Protein AF-A0A382ASP4-F1 (afdb_monomer_lite)

InterPro domains:
  IPR020046 5'-3' exonuclease, alpha-helical arch, N-terminal [PF02739] (34-142)
  IPR029060 PIN-like domain superfamily [SSF88723] (13-143)
  IPR038969 Flap endonuclease [PTHR42646] (21-143)

Secondary structure (DSSP, 8-state):
------BPPPHHHHHHHHHHHHHHHHHHHHHHH-S-EEE---SS-HHHHH-TTTTHHHHHHHHHSSB-HHHHHHHHHHHHHHHHHTSS-EEE--TT--HHHHHHHHHHPBPTTSSBP--S-EEEE---GGGGGG--TTEEEE--

Organism: NCBI:txid408172

Radius of gyration: 17.72 Å; chains: 1; bounding box: 44×37×49 Å

Structure (mmCIF, N/CA/C/O backbone):
data_AF-A0A382ASP4-F1
#
_entry.id   AF-A0A382ASP4-F1
#
loop_
_atom_site.group_PDB
_atom_site.id
_atom_site.type_symbol
_atom_site.label_atom_id
_atom_site.label_alt_id
_atom_site.label_comp_id
_atom_site.label_asym_id
_atom_site.label_entity_id
_atom_site.label_seq_id
_atom_site.pdbx_PDB_ins_code
_atom_site.Cartn_x
_atom_site.Cartn_y
_atom_site.Cartn_z
_atom_site.occupancy
_atom_site.B_iso_or_equiv
_atom_site.auth_seq_id
_atom_site.auth_comp_id
_atom_site.auth_asym_id
_atom_site.auth_atom_id
_atom_site.pdbx_PDB_model_num
ATOM 1 N N . MET A 1 1 ? 22.577 16.841 -31.686 1.00 32.16 1 MET A N 1
ATOM 2 C CA . MET A 1 1 ? 23.437 15.863 -30.987 1.00 32.16 1 MET A CA 1
ATOM 3 C C . MET A 1 1 ? 23.123 15.966 -29.499 1.00 32.16 1 MET A C 1
ATOM 5 O O . MET A 1 1 ? 23.341 17.035 -28.966 1.00 32.16 1 MET A O 1
ATOM 9 N N . THR A 1 2 ? 22.592 15.026 -28.729 1.00 28.36 2 THR A N 1
ATOM 10 C CA . THR A 1 2 ? 21.965 13.707 -28.905 1.00 28.36 2 THR A CA 1
ATOM 11 C C . THR A 1 2 ? 21.674 13.274 -27.457 1.00 28.36 2 THR A C 1
ATOM 13 O O . THR A 1 2 ? 22.586 13.325 -26.642 1.00 28.36 2 THR A O 1
ATOM 16 N N . ALA A 1 3 ? 20.438 12.854 -27.164 1.00 31.12 3 ALA A N 1
ATOM 17 C CA . ALA A 1 3 ? 20.012 12.117 -25.964 1.00 31.12 3 ALA A CA 1
ATOM 18 C C . ALA A 1 3 ? 20.183 12.792 -24.579 1.00 31.12 3 ALA A C 1
ATOM 20 O O . ALA A 1 3 ? 21.190 12.611 -23.902 1.00 31.12 3 ALA A O 1
ATOM 21 N N . SER A 1 4 ? 19.108 13.421 -24.084 1.00 38.12 4 SER A N 1
ATOM 22 C CA . SER A 1 4 ? 18.804 13.468 -22.646 1.00 38.12 4 SER A CA 1
ATOM 23 C C . SER A 1 4 ? 18.551 12.035 -22.163 1.00 38.12 4 SER A C 1
ATOM 25 O O . SER A 1 4 ? 17.438 11.513 -22.251 1.00 38.12 4 SER A O 1
ATOM 27 N N . LYS A 1 5 ? 19.615 11.342 -21.775 1.00 41.53 5 LYS A N 1
ATOM 28 C CA . LYS A 1 5 ? 19.570 9.954 -21.331 1.00 41.53 5 LYS A CA 1
ATOM 29 C C . LYS A 1 5 ? 19.593 9.953 -19.798 1.00 41.53 5 LYS A C 1
ATOM 31 O O . LYS A 1 5 ? 20.601 10.333 -19.219 1.00 41.53 5 LYS A O 1
ATOM 36 N N . PHE A 1 6 ? 18.479 9.502 -19.211 1.00 48.62 6 PHE A N 1
ATOM 37 C CA . PHE A 1 6 ? 18.286 9.088 -17.810 1.00 48.62 6 PHE A CA 1
ATOM 38 C C . PHE A 1 6 ? 18.085 10.208 -16.770 1.00 48.62 6 PHE A C 1
ATOM 40 O O . PHE A 1 6 ? 19.030 10.804 -16.269 1.00 48.62 6 PHE A O 1
ATOM 47 N N . THR A 1 7 ? 16.829 10.457 -16.385 1.00 59.84 7 THR A N 1
ATOM 48 C CA . THR A 1 7 ? 16.498 11.110 -15.107 1.00 59.84 7 THR A CA 1
ATOM 49 C C . THR A 1 7 ? 16.558 10.054 -14.006 1.00 59.84 7 THR A C 1
ATOM 51 O O . THR A 1 7 ? 15.572 9.348 -13.785 1.00 59.84 7 THR A O 1
ATOM 54 N N . SER A 1 8 ? 17.721 9.905 -13.369 1.00 65.69 8 SER A N 1
ATOM 55 C CA . SER A 1 8 ? 17.853 9.158 -12.114 1.00 65.69 8 SER A CA 1
ATOM 56 C C . SER A 1 8 ? 16.953 9.788 -11.059 1.00 65.69 8 SER A C 1
ATOM 58 O O . SER A 1 8 ? 16.829 11.016 -10.999 1.00 65.69 8 SER A O 1
ATOM 60 N N . VAL A 1 9 ? 16.315 8.964 -10.239 1.00 77.75 9 VAL A N 1
ATOM 61 C CA . VAL A 1 9 ? 15.460 9.453 -9.168 1.00 77.75 9 VAL A CA 1
ATOM 62 C C . VAL A 1 9 ? 16.298 9.640 -7.908 1.00 77.75 9 VAL A C 1
ATOM 64 O O . VAL A 1 9 ? 17.076 8.773 -7.526 1.00 77.75 9 VAL A O 1
ATOM 67 N N . ASP A 1 10 ? 16.161 10.804 -7.282 1.00 85.19 10 ASP A N 1
ATOM 68 C CA . ASP A 1 10 ? 16.941 11.181 -6.107 1.00 85.19 10 ASP A CA 1
ATOM 69 C C . ASP A 1 10 ? 16.149 10.916 -4.815 1.00 85.19 10 ASP A C 1
ATOM 71 O O . ASP A 1 10 ? 14.967 11.271 -4.701 1.00 85.19 10 ASP A O 1
ATOM 75 N N . MET A 1 11 ? 16.811 10.321 -3.821 1.00 88.38 11 MET A N 1
ATOM 76 C CA . MET A 1 11 ? 16.259 10.111 -2.482 1.00 88.38 11 MET A CA 1
ATOM 77 C C . MET A 1 11 ? 15.904 11.425 -1.789 1.00 88.38 11 MET A C 1
ATOM 79 O O . MET A 1 11 ? 14.923 11.461 -1.042 1.00 88.38 11 MET A O 1
ATOM 83 N N . ASP A 1 12 ? 16.631 12.506 -2.067 1.00 88.62 12 ASP A N 1
ATOM 84 C CA . ASP A 1 12 ? 16.347 13.831 -1.509 1.00 88.62 12 ASP A CA 1
ATOM 85 C C . ASP A 1 12 ? 15.041 14.425 -2.052 1.00 88.62 12 ASP A C 1
ATOM 87 O O . ASP A 1 12 ? 14.442 15.298 -1.424 1.0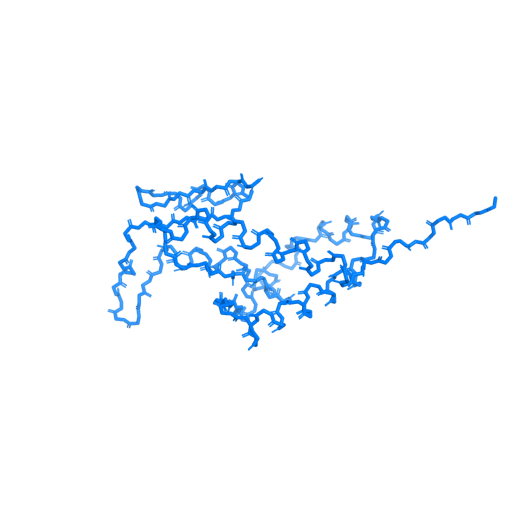0 88.62 12 ASP A O 1
ATOM 91 N N . VAL A 1 13 ? 14.537 13.898 -3.172 1.00 88.38 13 VAL A N 1
ATOM 92 C CA . VAL A 1 13 ? 13.232 14.258 -3.738 1.00 88.38 13 VAL A CA 1
ATOM 93 C C . VAL A 1 13 ? 12.149 13.270 -3.297 1.00 88.38 13 VAL A C 1
ATOM 95 O O . VAL A 1 13 ? 11.086 13.693 -2.832 1.00 88.38 13 VAL A O 1
ATOM 98 N N . ILE A 1 14 ? 12.396 11.956 -3.400 1.00 90.44 14 ILE A N 1
ATOM 99 C CA . ILE A 1 14 ? 11.396 10.925 -3.063 1.00 90.44 14 ILE A CA 1
ATOM 100 C C . ILE A 1 14 ? 11.037 10.969 -1.578 1.00 90.44 14 ILE A C 1
ATOM 102 O O . ILE A 1 14 ? 9.854 10.950 -1.231 1.00 90.44 14 ILE A O 1
ATOM 106 N N . ARG A 1 15 ? 12.037 11.007 -0.691 1.00 92.75 15 ARG A N 1
ATOM 107 C CA . ARG A 1 15 ? 11.833 10.884 0.756 1.00 92.75 15 ARG A CA 1
ATOM 108 C C . ARG A 1 15 ? 10.879 11.953 1.300 1.00 92.75 15 ARG A C 1
ATOM 110 O O . ARG A 1 15 ? 9.860 11.573 1.883 1.00 92.75 15 ARG A O 1
ATOM 117 N N . PRO A 1 16 ? 11.113 13.267 1.103 1.00 93.25 16 PRO A N 1
ATOM 118 C CA . PRO A 1 16 ? 10.182 14.277 1.595 1.00 93.25 16 PRO A CA 1
ATOM 119 C C . PRO A 1 16 ? 8.817 14.198 0.905 1.00 93.25 16 PRO A C 1
ATOM 121 O O . PRO A 1 16 ? 7.806 14.456 1.558 1.00 93.25 16 PRO A O 1
ATOM 124 N N . ALA A 1 17 ? 8.750 13.819 -0.376 1.00 91.31 17 ALA A N 1
ATOM 125 C CA . ALA A 1 17 ? 7.478 13.662 -1.078 1.00 91.31 17 ALA A CA 1
ATOM 126 C C . ALA A 1 17 ? 6.613 12.563 -0.437 1.00 91.31 17 ALA A C 1
ATOM 128 O O . ALA A 1 17 ? 5.475 12.824 -0.045 1.00 91.31 17 ALA A O 1
ATOM 129 N N . VAL A 1 18 ? 7.167 11.363 -0.248 1.00 93.56 18 VAL A N 1
ATOM 130 C CA . VAL A 1 18 ? 6.458 10.231 0.369 1.00 93.56 18 VAL A CA 1
ATOM 131 C C . VAL A 1 18 ? 6.097 10.538 1.821 1.00 93.56 18 VAL A C 1
ATOM 133 O O . VAL A 1 18 ? 4.944 10.363 2.210 1.00 93.56 18 VAL A O 1
ATOM 136 N N . LEU A 1 19 ? 7.030 11.064 2.621 1.00 94.31 19 LEU A N 1
ATOM 137 C CA . LEU A 1 19 ? 6.765 11.397 4.025 1.00 94.31 19 LEU A CA 1
ATOM 138 C C . LEU A 1 19 ? 5.661 12.449 4.178 1.00 94.31 19 LEU A C 1
ATOM 140 O O . LEU A 1 19 ? 4.831 12.343 5.084 1.00 94.31 19 LEU A O 1
ATOM 144 N N . ASN A 1 20 ? 5.608 13.443 3.288 1.00 94.75 20 ASN A N 1
ATOM 145 C CA . ASN A 1 20 ? 4.538 14.436 3.298 1.00 94.75 20 ASN A CA 1
ATOM 146 C C . ASN A 1 20 ? 3.176 13.819 2.976 1.00 94.75 20 ASN A C 1
ATOM 148 O O . ASN A 1 20 ? 2.196 14.152 3.643 1.00 94.75 20 ASN A O 1
ATOM 152 N N . VAL A 1 21 ? 3.116 12.899 2.012 1.00 94.25 21 VAL A N 1
ATOM 153 C CA . VAL A 1 21 ? 1.887 12.174 1.662 1.00 94.25 21 VAL A CA 1
ATOM 154 C C . VAL A 1 21 ? 1.421 11.287 2.823 1.00 94.25 21 VAL A C 1
ATOM 156 O O . VAL A 1 21 ? 0.251 11.341 3.208 1.00 94.25 21 VAL A O 1
ATOM 159 N N . LEU A 1 22 ? 2.332 10.536 3.451 1.00 94.75 22 LEU A N 1
ATOM 160 C CA . LEU A 1 22 ? 2.022 9.713 4.625 1.00 94.75 22 LEU A CA 1
ATOM 161 C C . LEU A 1 22 ? 1.510 10.566 5.792 1.00 94.75 22 LEU A C 1
ATOM 163 O O . LEU A 1 22 ? 0.479 10.251 6.391 1.00 94.75 22 LEU A O 1
ATOM 167 N N . ARG A 1 23 ? 2.180 11.690 6.075 1.00 94.75 23 ARG A N 1
ATOM 168 C CA . ARG A 1 23 ? 1.763 12.647 7.108 1.00 94.75 23 ARG A CA 1
ATOM 169 C C . ARG A 1 23 ? 0.376 13.219 6.822 1.00 94.75 23 ARG A C 1
ATOM 171 O O . ARG A 1 23 ? -0.435 13.305 7.746 1.00 94.75 23 ARG A O 1
ATOM 178 N N . LEU A 1 24 ? 0.103 13.602 5.574 1.00 95.38 24 LEU A N 1
ATOM 179 C CA . LEU A 1 24 ? -1.186 14.147 5.149 1.00 95.38 24 LEU A CA 1
ATOM 180 C C . LEU A 1 24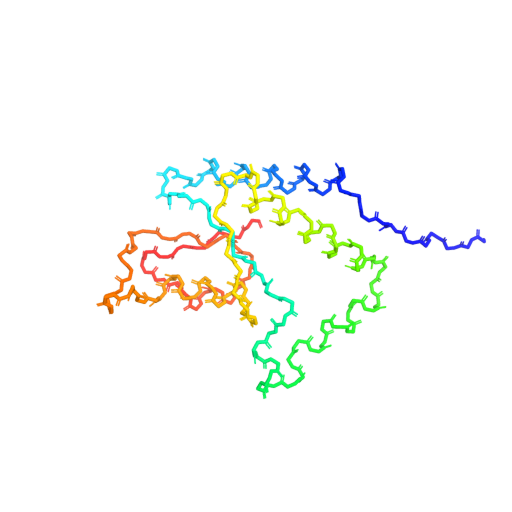 ? -2.317 13.151 5.426 1.00 95.38 24 LEU A C 1
ATOM 182 O O . LEU A 1 24 ? -3.275 13.498 6.117 1.00 95.38 24 LEU A O 1
ATOM 186 N N . TYR A 1 25 ? -2.200 11.914 4.935 1.00 95.19 25 TYR A N 1
ATOM 187 C CA . TYR A 1 25 ? -3.267 10.924 5.100 1.00 95.19 25 TYR A CA 1
ATOM 188 C C . TYR A 1 25 ? -3.402 10.427 6.532 1.00 95.19 25 TYR A C 1
ATOM 190 O O . TYR A 1 25 ? -4.530 10.288 7.004 1.00 95.19 25 TYR A O 1
ATOM 198 N N . ARG A 1 26 ? -2.291 10.250 7.259 1.00 93.81 26 ARG A N 1
ATOM 199 C CA . ARG A 1 26 ? -2.358 9.934 8.688 1.00 93.81 26 ARG A CA 1
ATOM 200 C C . ARG A 1 26 ? -3.116 11.027 9.437 1.00 93.81 26 ARG A C 1
ATOM 202 O O . ARG A 1 26 ? -4.091 10.726 10.105 1.00 93.81 26 ARG A O 1
ATOM 209 N N . THR A 1 27 ? -2.743 12.296 9.271 1.00 94.44 27 THR A N 1
ATOM 210 C CA . THR A 1 27 ? -3.409 13.417 9.967 1.00 94.44 27 THR A CA 1
ATOM 211 C C . THR A 1 27 ? -4.892 13.516 9.609 1.00 94.44 27 THR A C 1
ATOM 213 O O . THR A 1 27 ? -5.718 13.779 10.477 1.00 94.44 27 THR A O 1
ATOM 216 N N . LYS A 1 28 ? -5.239 13.271 8.340 1.00 95.25 28 LYS A N 1
ATOM 217 C CA . LYS A 1 28 ? -6.615 13.359 7.844 1.00 95.25 28 LYS A CA 1
ATOM 218 C C . LYS A 1 28 ? -7.535 12.273 8.408 1.00 95.25 28 LYS A C 1
ATOM 220 O O . LYS A 1 28 ? -8.707 12.551 8.630 1.00 95.25 28 LYS A O 1
ATOM 225 N N . PHE A 1 29 ? -7.030 11.054 8.600 1.00 95.12 29 PHE A N 1
ATOM 226 C CA . PHE A 1 29 ? -7.877 9.883 8.852 1.00 95.12 29 PHE A CA 1
ATOM 227 C C . PHE A 1 29 ? -7.658 9.207 10.210 1.00 95.12 29 PHE A C 1
ATOM 229 O O . PHE A 1 29 ? -8.512 8.425 10.624 1.00 95.12 29 PHE A O 1
ATOM 236 N N . VAL A 1 30 ? -6.575 9.522 10.932 1.00 92.94 30 VAL A N 1
ATOM 237 C CA . VAL A 1 30 ? -6.226 8.837 12.190 1.00 92.94 30 VAL A CA 1
ATOM 238 C C . VAL A 1 30 ? -7.302 8.953 13.269 1.00 92.94 30 VAL A C 1
ATOM 240 O O . VAL A 1 30 ? -7.519 8.011 14.025 1.00 92.94 30 VAL A O 1
ATOM 243 N N . SER A 1 31 ? -8.017 10.078 13.324 1.00 92.94 31 SER A N 1
ATOM 244 C CA . SER A 1 31 ? -9.082 10.299 14.307 1.00 92.94 31 SER A CA 1
ATOM 245 C C . SER A 1 31 ? -10.308 9.407 14.088 1.00 92.94 31 SER A C 1
ATOM 247 O O . SER A 1 31 ? -11.014 9.115 15.049 1.00 92.94 31 SER A O 1
ATOM 249 N N . GLU A 1 32 ? -10.571 8.977 12.850 1.00 92.12 32 GLU A N 1
ATOM 250 C CA . GLU A 1 32 ? -11.740 8.157 12.506 1.00 92.12 32 GLU A CA 1
ATOM 251 C C . GLU A 1 32 ? -11.395 6.670 12.359 1.00 92.12 32 GLU A C 1
ATOM 253 O O . GLU A 1 32 ? -12.168 5.821 12.801 1.00 92.12 32 GLU A O 1
ATOM 258 N N . PHE A 1 33 ? -10.254 6.355 11.743 1.00 91.00 33 PHE A N 1
ATOM 259 C CA . PHE A 1 33 ? -9.887 4.990 11.346 1.00 91.00 33 PHE A CA 1
ATOM 260 C C . PHE A 1 33 ? -8.710 4.410 12.143 1.00 91.00 33 PHE A C 1
ATOM 262 O O . PHE A 1 33 ? -8.359 3.248 11.959 1.00 91.00 33 PHE A O 1
ATOM 269 N N . GLY A 1 34 ? -8.107 5.190 13.044 1.00 89.94 34 GLY A N 1
ATOM 270 C CA . GLY A 1 34 ? -6.955 4.761 13.829 1.00 89.94 34 GLY A CA 1
ATOM 271 C C . GLY A 1 34 ? -5.642 4.803 13.046 1.00 89.94 34 GLY A C 1
ATOM 272 O O . GLY A 1 34 ? -5.444 5.625 12.154 1.00 89.94 34 GLY A O 1
ATOM 273 N N . GLU A 1 35 ? -4.692 3.952 13.429 1.00 90.94 35 GLU A N 1
ATOM 274 C CA . GLU A 1 35 ? -3.321 4.037 12.916 1.00 90.94 35 GLU A CA 1
ATOM 275 C C . GLU A 1 35 ? -3.172 3.634 11.443 1.00 90.94 35 GLU A C 1
ATOM 277 O O . GLU A 1 35 ? -3.804 2.695 10.960 1.00 90.94 35 GLU A O 1
ATOM 282 N N . LEU A 1 36 ? -2.252 4.315 10.753 1.00 93.31 36 LEU A N 1
ATOM 283 C CA . LEU A 1 36 ? -1.893 4.028 9.366 1.00 93.31 36 LEU A CA 1
ATOM 284 C C . LEU A 1 36 ? -0.993 2.787 9.285 1.00 93.31 36 LEU A C 1
ATOM 286 O O . LEU A 1 36 ? 0.068 2.736 9.913 1.00 93.31 36 LEU A O 1
ATOM 290 N N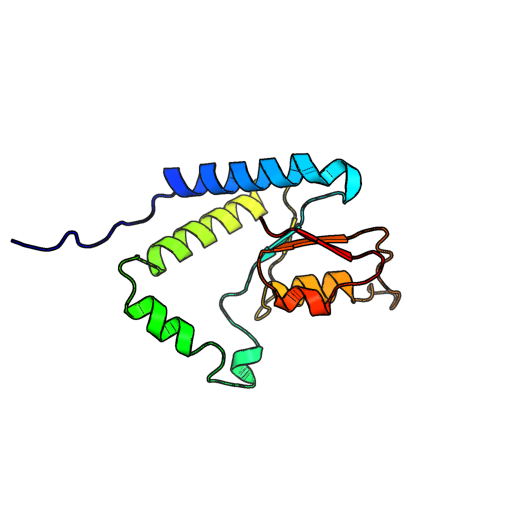 . ILE A 1 37 ? -1.398 1.816 8.467 1.00 93.94 37 ILE A N 1
ATOM 291 C CA . ILE A 1 37 ? -0.643 0.589 8.191 1.00 93.94 37 ILE A CA 1
ATOM 292 C C . ILE A 1 37 ? -0.186 0.614 6.732 1.00 93.94 37 ILE A C 1
ATOM 294 O O . ILE A 1 37 ? -0.998 0.782 5.823 1.00 93.94 37 ILE A O 1
ATOM 298 N N . LEU A 1 38 ? 1.115 0.440 6.509 1.00 95.75 38 LEU A N 1
ATOM 299 C CA . LEU A 1 38 ? 1.721 0.385 5.183 1.00 95.75 38 LEU A CA 1
ATOM 300 C C . LEU A 1 38 ? 1.818 -1.075 4.744 1.00 95.75 38 LEU A C 1
ATOM 302 O O . LEU A 1 38 ? 2.608 -1.840 5.291 1.00 95.75 38 LEU A O 1
ATOM 306 N N . CYS A 1 39 ? 1.000 -1.458 3.768 1.00 95.50 39 CYS A N 1
ATOM 307 C CA . CYS A 1 39 ? 1.063 -2.777 3.142 1.00 95.50 39 CYS A CA 1
ATOM 308 C C . CYS A 1 39 ? 1.969 -2.689 1.913 1.00 95.50 39 CYS A C 1
ATOM 310 O O . CYS A 1 39 ? 1.715 -1.879 1.020 1.00 95.50 39 CYS A O 1
ATOM 312 N N . CYS A 1 40 ? 3.028 -3.493 1.871 1.00 94.50 40 CYS A N 1
ATOM 313 C CA . CYS A 1 40 ? 4.020 -3.456 0.802 1.00 94.50 40 CYS A CA 1
ATOM 314 C C . CYS A 1 40 ? 4.031 -4.763 0.010 1.00 94.50 40 CYS A C 1
ATOM 316 O O . CYS A 1 40 ? 3.991 -5.846 0.592 1.00 94.50 40 CYS A O 1
ATOM 318 N N . ASP A 1 41 ? 4.150 -4.647 -1.314 1.00 92.56 41 ASP A N 1
ATOM 319 C CA . ASP A 1 41 ? 4.391 -5.792 -2.187 1.00 92.56 41 ASP A CA 1
ATOM 320 C C . ASP A 1 41 ? 5.745 -6.436 -1.887 1.00 92.56 41 ASP A C 1
ATOM 322 O O . ASP A 1 41 ? 6.760 -5.749 -1.704 1.00 92.56 41 ASP A O 1
ATOM 326 N N . ASP A 1 42 ? 5.778 -7.764 -1.917 1.00 91.00 42 ASP A N 1
ATOM 327 C CA . ASP A 1 42 ? 7.033 -8.489 -1.980 1.00 91.00 42 ASP A CA 1
ATOM 328 C C . ASP A 1 42 ? 7.634 -8.496 -3.399 1.00 91.00 42 ASP A C 1
ATOM 330 O O . ASP A 1 42 ? 6.968 -8.283 -4.418 1.00 91.00 42 ASP A O 1
ATOM 334 N N . ARG A 1 43 ? 8.945 -8.758 -3.486 1.00 84.81 43 ARG A N 1
ATOM 335 C CA . ARG A 1 43 ? 9.648 -8.891 -4.773 1.00 84.81 43 ARG A CA 1
ATOM 336 C C . ARG A 1 43 ? 9.118 -10.074 -5.584 1.00 84.81 43 ARG A C 1
ATOM 338 O O . ARG A 1 43 ? 9.137 -10.040 -6.821 1.00 84.81 43 ARG A O 1
ATOM 345 N N . LYS A 1 44 ? 8.687 -11.138 -4.905 1.00 88.19 44 LYS A N 1
ATOM 346 C CA . LYS A 1 44 ? 8.094 -12.327 -5.517 1.00 88.19 44 LYS A CA 1
ATOM 347 C C . LYS A 1 44 ? 6.579 -12.273 -5.342 1.00 88.19 44 LYS A C 1
ATOM 349 O O . LYS A 1 44 ? 6.063 -11.626 -4.448 1.00 88.19 44 LYS A O 1
ATOM 354 N N . SER A 1 45 ? 5.862 -12.952 -6.231 1.00 92.19 45 SER A N 1
ATOM 355 C CA . SER A 1 45 ? 4.408 -13.083 -6.135 1.00 92.19 45 SER A CA 1
ATOM 356 C C . SER A 1 45 ? 4.048 -14.553 -6.256 1.00 92.19 45 SER A C 1
ATOM 358 O O . SER A 1 45 ? 4.396 -15.176 -7.264 1.00 92.19 45 SER A O 1
ATOM 360 N N . TRP A 1 46 ? 3.333 -15.094 -5.271 1.00 94.62 46 TRP A N 1
ATOM 361 C CA . TRP A 1 46 ? 2.832 -16.472 -5.291 1.00 94.62 46 TRP A CA 1
ATOM 362 C C . TRP A 1 46 ? 1.951 -16.731 -6.522 1.00 94.62 46 TRP A C 1
ATOM 364 O O . TRP A 1 46 ? 1.963 -17.824 -7.085 1.00 94.62 46 TRP A O 1
ATOM 374 N N . ARG A 1 47 ? 1.264 -15.701 -7.040 1.00 93.69 47 ARG A N 1
ATOM 375 C CA . ARG A 1 47 ? 0.460 -15.798 -8.270 1.00 93.69 47 ARG A CA 1
ATOM 376 C C . ARG A 1 47 ? 1.285 -16.214 -9.488 1.00 93.69 47 ARG A C 1
ATOM 378 O O . ARG A 1 47 ? 0.754 -16.881 -10.370 1.00 93.69 47 ARG A O 1
ATOM 385 N N . LYS A 1 48 ? 2.576 -15.859 -9.544 1.00 92.50 48 LYS A N 1
ATOM 386 C CA . LYS A 1 48 ? 3.479 -16.278 -10.634 1.00 92.50 48 LYS A CA 1
ATOM 387 C C . LYS A 1 48 ? 3.875 -17.748 -10.546 1.00 92.50 48 LYS A C 1
ATOM 389 O O . LYS A 1 48 ? 4.212 -18.329 -11.572 1.00 92.50 48 LYS A O 1
ATOM 394 N N . GLU A 1 49 ? 3.839 -18.336 -9.352 1.00 92.12 49 GLU A N 1
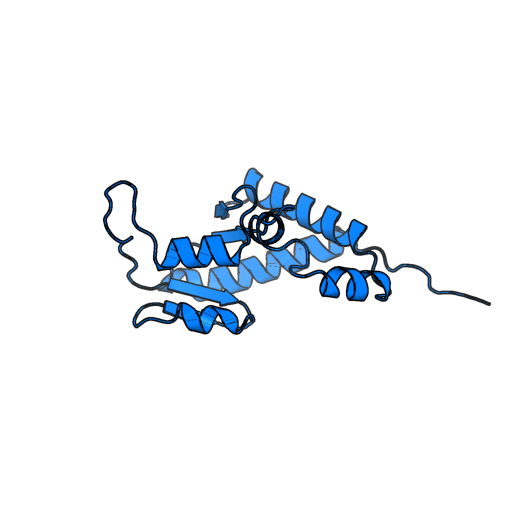ATOM 395 C CA . GLU A 1 49 ? 4.102 -19.768 -9.163 1.00 92.12 49 GLU A CA 1
ATOM 396 C C . GLU A 1 49 ? 2.957 -20.610 -9.745 1.00 92.12 49 GLU A C 1
ATOM 398 O O . GLU A 1 49 ? 3.197 -21.692 -10.269 1.00 92.12 49 GLU A O 1
ATOM 403 N N . ILE A 1 50 ? 1.730 -20.076 -9.732 1.00 94.62 50 ILE A N 1
ATOM 404 C CA . ILE A 1 50 ? 0.541 -20.711 -10.320 1.00 94.62 50 ILE A CA 1
ATOM 405 C C . ILE A 1 50 ? 0.402 -20.367 -11.808 1.00 94.62 50 ILE A C 1
ATOM 407 O O . ILE A 1 50 ? 0.147 -21.240 -12.635 1.00 94.62 50 ILE A O 1
ATOM 411 N N . PHE A 1 51 ? 0.564 -19.090 -12.164 1.00 94.62 51 PHE A N 1
ATOM 412 C CA . PHE A 1 51 ? 0.457 -18.606 -13.536 1.00 94.62 51 PHE A CA 1
ATOM 413 C C . PHE A 1 51 ? 1.709 -17.806 -13.932 1.00 94.62 51 PHE A C 1
ATOM 415 O O . PHE A 1 51 ? 1.779 -16.597 -13.686 1.00 94.62 51 PHE A O 1
ATOM 422 N N . PRO A 1 52 ? 2.687 -18.436 -14.613 1.00 92.12 52 PRO A N 1
ATOM 423 C CA . PRO A 1 52 ? 3.973 -17.807 -14.934 1.00 92.12 52 PRO A CA 1
ATOM 424 C C . PRO A 1 52 ? 3.879 -16.499 -15.735 1.00 92.12 52 PRO A C 1
ATOM 426 O O . PRO A 1 52 ? 4.733 -15.623 -15.607 1.00 92.12 52 PRO A O 1
ATOM 429 N N . ASN A 1 53 ? 2.823 -16.331 -16.538 1.00 92.38 53 ASN A N 1
ATOM 430 C CA . ASN A 1 53 ? 2.607 -15.137 -17.361 1.00 92.38 53 ASN A CA 1
ATOM 431 C C . ASN A 1 53 ? 1.898 -13.987 -16.614 1.00 92.38 53 ASN A C 1
ATOM 433 O O . ASN A 1 53 ? 1.609 -12.945 -17.213 1.00 92.38 53 ASN A O 1
ATOM 437 N N . TYR A 1 54 ? 1.619 -14.135 -15.316 1.00 91.88 54 TYR A N 1
ATOM 438 C CA . TYR A 1 54 ? 0.979 -13.099 -14.507 1.00 91.88 54 TYR A CA 1
ATOM 439 C C . TYR A 1 54 ? 1.788 -11.790 -14.521 1.00 91.88 54 TYR A C 1
ATOM 441 O O . TYR A 1 54 ? 2.995 -11.771 -14.262 1.00 91.88 54 TYR A O 1
ATOM 449 N N . LYS A 1 55 ? 1.117 -10.672 -14.843 1.00 88.69 55 LYS A N 1
ATOM 450 C CA . LYS A 1 55 ? 1.709 -9.325 -14.985 1.00 88.69 55 LYS A CA 1
ATOM 451 C C . LYS A 1 55 ? 2.884 -9.241 -15.988 1.00 88.69 55 LYS A C 1
ATOM 453 O O . LYS A 1 55 ? 3.628 -8.259 -15.964 1.00 88.69 55 LYS A O 1
ATOM 458 N N . ALA A 1 56 ? 3.040 -10.195 -16.916 1.00 88.00 56 ALA A N 1
ATOM 459 C CA . ALA A 1 56 ? 4.133 -10.190 -17.901 1.00 88.00 56 ALA A CA 1
ATOM 460 C C . ALA A 1 56 ? 4.136 -8.941 -18.807 1.00 88.00 56 ALA A C 1
ATOM 462 O O . ALA A 1 56 ? 5.197 -8.468 -19.222 1.00 88.00 56 ALA A O 1
ATOM 463 N N . SER A 1 57 ? 2.963 -8.353 -19.064 1.00 87.50 57 SER A N 1
ATOM 464 C CA . SER A 1 57 ? 2.822 -7.091 -19.801 1.00 87.50 57 SER A CA 1
ATOM 465 C C . SER A 1 57 ? 3.521 -5.913 -19.114 1.00 87.50 57 SER A C 1
ATOM 467 O O . SER A 1 57 ? 4.130 -5.098 -19.803 1.00 87.50 57 SER A O 1
ATOM 469 N N . ARG A 1 58 ? 3.544 -5.858 -17.771 1.00 82.94 58 ARG A N 1
ATOM 470 C CA . ARG A 1 58 ? 4.204 -4.775 -17.016 1.00 82.94 58 ARG A CA 1
ATOM 471 C C . ARG A 1 58 ? 5.707 -4.720 -17.297 1.00 82.94 58 ARG A C 1
ATOM 473 O O . ARG A 1 58 ? 6.277 -3.635 -17.353 1.00 82.94 58 ARG A O 1
ATOM 480 N N . LYS A 1 59 ? 6.347 -5.874 -17.533 1.00 81.56 59 LYS A N 1
ATOM 481 C CA . LYS A 1 59 ? 7.774 -5.942 -17.895 1.00 81.56 59 LYS A CA 1
ATOM 482 C C . LYS A 1 59 ? 8.043 -5.273 -19.247 1.00 81.56 59 LYS A C 1
ATOM 484 O O . LYS A 1 59 ? 9.033 -4.562 -19.381 1.00 81.56 59 LYS A O 1
ATOM 489 N N . LYS A 1 60 ? 7.140 -5.450 -20.220 1.00 82.25 60 LYS A N 1
ATOM 490 C CA . LYS A 1 60 ? 7.239 -4.804 -21.538 1.00 82.25 60 LYS A CA 1
ATOM 491 C C . LYS A 1 60 ? 7.099 -3.287 -21.421 1.00 82.25 60 LYS A C 1
ATOM 493 O O . LYS A 1 60 ? 7.905 -2.568 -21.990 1.00 82.25 60 LYS A O 1
ATOM 498 N N . THR A 1 61 ? 6.131 -2.807 -20.638 1.00 81.06 61 THR A N 1
ATOM 499 C CA . THR A 1 61 ? 5.924 -1.365 -20.426 1.00 81.06 61 THR A CA 1
ATOM 500 C C . THR A 1 61 ? 7.135 -0.697 -19.775 1.00 81.06 61 THR A C 1
ATOM 502 O O . THR A 1 61 ? 7.540 0.374 -20.213 1.00 81.06 61 THR A O 1
ATOM 505 N N . ARG A 1 62 ? 7.760 -1.343 -18.780 1.00 79.12 62 ARG A N 1
ATOM 506 C CA . ARG A 1 62 ? 8.972 -0.816 -18.128 1.00 79.12 62 ARG A CA 1
ATOM 507 C C . ARG A 1 62 ? 10.151 -0.691 -19.089 1.00 79.12 62 ARG A C 1
ATOM 509 O O . ARG A 1 62 ? 10.839 0.315 -19.048 1.00 79.12 62 ARG A O 1
ATOM 516 N N . ALA A 1 63 ? 10.342 -1.668 -19.978 1.00 77.00 63 ALA A N 1
ATOM 517 C CA . ALA A 1 63 ? 11.442 -1.662 -20.946 1.00 77.00 63 ALA A CA 1
ATOM 518 C C . ALA A 1 63 ? 11.345 -0.532 -21.989 1.00 77.00 63 ALA A C 1
ATOM 520 O O . ALA A 1 63 ? 12.351 -0.159 -22.583 1.00 77.00 63 ALA A O 1
ATOM 521 N N . VAL A 1 64 ? 10.139 -0.009 -22.231 1.00 80.75 64 VAL A N 1
ATOM 522 C CA . VAL A 1 64 ? 9.890 1.072 -23.200 1.00 80.75 64 VAL A CA 1
ATOM 523 C C . VAL A 1 64 ? 9.889 2.450 -22.524 1.00 80.75 64 VAL A C 1
ATOM 525 O O . VAL A 1 64 ? 10.025 3.472 -23.192 1.00 80.75 64 VAL A O 1
ATOM 528 N N . ALA A 1 65 ? 9.732 2.498 -21.201 1.00 77.00 65 ALA A N 1
ATOM 529 C CA . ALA A 1 65 ? 9.653 3.747 -20.462 1.00 77.00 65 ALA A CA 1
ATOM 530 C C . ALA A 1 65 ? 11.037 4.421 -20.330 1.00 77.00 65 ALA A C 1
ATOM 532 O O . ALA A 1 65 ? 12.037 3.736 -20.130 1.00 77.00 65 ALA A O 1
ATOM 533 N N . PRO A 1 66 ? 11.104 5.765 -20.371 1.00 77.56 66 PRO A N 1
ATOM 534 C CA . PRO A 1 66 ? 12.356 6.521 -20.249 1.00 77.56 66 PRO A CA 1
ATOM 535 C C . PRO A 1 66 ? 12.889 6.620 -18.806 1.00 77.56 66 PRO A C 1
ATOM 537 O O . PRO A 1 66 ? 13.897 7.282 -18.568 1.00 77.56 66 PRO A O 1
ATOM 540 N N . ILE A 1 67 ? 12.187 6.015 -17.847 1.00 79.00 67 ILE A N 1
ATOM 541 C CA . ILE A 1 67 ? 12.467 6.089 -16.411 1.00 79.00 67 ILE A CA 1
ATOM 542 C C . ILE A 1 67 ? 13.410 4.950 -16.026 1.00 79.00 67 ILE A C 1
ATOM 544 O O . ILE A 1 67 ? 13.193 3.807 -16.433 1.00 79.00 67 ILE A O 1
ATOM 548 N N . ASP A 1 68 ? 14.410 5.255 -15.199 1.00 84.19 68 ASP A N 1
ATOM 549 C CA . ASP A 1 68 ? 15.237 4.241 -14.549 1.00 84.19 68 ASP A CA 1
ATOM 550 C C . ASP A 1 68 ? 14.447 3.572 -13.411 1.00 84.19 68 ASP A C 1
ATOM 552 O O . ASP A 1 68 ? 14.389 4.045 -12.274 1.00 84.19 68 ASP A O 1
ATOM 556 N N . TRP A 1 69 ? 13.751 2.490 -13.759 1.00 83.56 69 TRP A N 1
ATOM 557 C CA . TRP A 1 69 ? 12.925 1.739 -12.817 1.00 83.56 69 TRP A CA 1
ATOM 558 C C . TRP A 1 69 ? 13.744 1.041 -11.741 1.00 83.56 69 TRP A C 1
ATOM 560 O O . TRP A 1 69 ? 13.247 0.902 -10.627 1.00 83.56 69 TRP A O 1
ATOM 570 N N . ASP A 1 70 ? 14.954 0.591 -12.066 1.00 85.81 70 ASP A N 1
ATOM 571 C CA . ASP A 1 70 ? 15.789 -0.148 -11.123 1.00 85.81 70 ASP A CA 1
ATOM 572 C C . ASP A 1 70 ? 16.248 0.797 -10.011 1.00 85.81 70 ASP A C 1
ATOM 574 O O . ASP A 1 70 ? 16.007 0.515 -8.836 1.00 85.81 70 ASP A O 1
ATOM 578 N N . ASN A 1 71 ? 16.738 1.985 -10.379 1.00 88.25 71 ASN A N 1
ATOM 579 C CA . ASN A 1 71 ? 17.068 3.039 -9.424 1.00 88.25 71 ASN A CA 1
ATOM 580 C C . ASN A 1 71 ? 15.852 3.471 -8.578 1.00 88.25 71 ASN A C 1
ATOM 582 O O . ASN A 1 71 ? 15.947 3.561 -7.355 1.00 88.25 71 ASN A O 1
ATOM 586 N N . LEU A 1 72 ? 14.677 3.663 -9.192 1.00 87.44 72 LEU A N 1
ATOM 587 C CA . LEU A 1 72 ? 13.458 3.997 -8.447 1.00 87.44 72 LEU A CA 1
ATOM 588 C C . LEU A 1 72 ? 13.078 2.901 -7.434 1.00 87.44 72 LEU A C 1
ATOM 590 O O . LEU A 1 72 ? 12.691 3.210 -6.306 1.00 87.44 72 LEU A O 1
ATOM 594 N N . TYR A 1 73 ? 13.167 1.623 -7.816 1.00 87.81 73 TYR A N 1
ATOM 595 C CA . TYR A 1 73 ? 12.862 0.513 -6.912 1.00 87.81 73 TYR A CA 1
ATOM 596 C C . TYR A 1 73 ? 13.882 0.384 -5.782 1.00 87.81 73 TYR A C 1
ATOM 598 O O . TYR A 1 73 ? 13.492 0.030 -4.669 1.00 87.81 73 TYR A O 1
ATOM 606 N N . GLU A 1 74 ? 15.158 0.667 -6.031 1.00 90.31 74 GLU A N 1
ATOM 607 C CA . GLU A 1 74 ? 16.182 0.735 -4.987 1.00 90.31 74 GLU A CA 1
ATOM 608 C C . GLU A 1 74 ? 15.860 1.836 -3.975 1.00 90.31 74 GLU A C 1
ATOM 610 O O . GLU A 1 74 ? 15.743 1.546 -2.784 1.00 90.31 74 GLU A O 1
ATOM 615 N N . CYS A 1 75 ? 15.584 3.054 -4.447 1.00 91.06 75 CYS A N 1
ATOM 616 C CA . CYS A 1 75 ? 15.195 4.179 -3.601 1.00 91.06 75 CYS A CA 1
ATOM 617 C C . CYS A 1 75 ? 13.945 3.881 -2.754 1.00 91.06 75 CYS A C 1
ATOM 619 O O . CYS A 1 75 ? 13.916 4.138 -1.550 1.00 91.06 75 CYS A O 1
ATOM 621 N N . LEU A 1 76 ? 12.903 3.302 -3.358 1.00 91.25 76 LEU A N 1
ATOM 622 C CA . LEU A 1 76 ? 11.676 2.942 -2.639 1.00 91.25 76 LEU A CA 1
ATOM 623 C C . LEU A 1 76 ? 11.897 1.815 -1.623 1.00 91.25 76 LEU A C 1
ATOM 625 O O . LEU A 1 76 ? 11.295 1.844 -0.550 1.00 91.25 76 LEU A O 1
ATOM 629 N N . ASN A 1 77 ? 12.747 0.831 -1.935 1.00 92.06 77 ASN A N 1
ATOM 630 C CA . ASN A 1 77 ? 13.093 -0.229 -0.987 1.00 92.06 77 ASN A CA 1
ATOM 631 C C . ASN A 1 77 ? 13.871 0.328 0.204 1.00 92.06 77 ASN A C 1
ATOM 633 O O . ASN A 1 77 ? 13.510 0.013 1.335 1.00 92.06 77 ASN A O 1
ATOM 637 N N . GLN A 1 78 ? 14.856 1.194 -0.045 1.00 93.62 78 GLN A N 1
ATOM 638 C CA . GLN A 1 78 ? 15.593 1.877 1.013 1.00 93.62 78 GLN A CA 1
ATOM 639 C C . GLN A 1 78 ? 14.640 2.686 1.901 1.00 93.62 78 GLN A C 1
ATOM 641 O O . GLN A 1 78 ? 14.661 2.543 3.118 1.00 93.62 78 GLN A O 1
ATOM 646 N N . LEU A 1 79 ? 13.749 3.488 1.308 1.00 93.75 79 LEU A N 1
ATOM 647 C CA . LEU A 1 79 ? 12.782 4.268 2.080 1.00 93.75 79 LEU A CA 1
ATOM 648 C C . LEU A 1 79 ? 11.852 3.377 2.913 1.00 93.75 79 LEU A C 1
ATOM 650 O O . LEU A 1 79 ? 11.529 3.707 4.047 1.00 93.75 79 LEU A O 1
ATOM 654 N N . LYS A 1 80 ? 11.402 2.247 2.364 1.00 93.94 80 LYS A N 1
ATOM 655 C CA . LYS A 1 80 ? 10.566 1.286 3.092 1.00 93.94 80 LYS A CA 1
ATOM 656 C C . LYS A 1 80 ? 11.304 0.697 4.299 1.00 93.94 80 LYS A C 1
ATOM 658 O O . LYS A 1 80 ? 10.698 0.580 5.360 1.00 93.94 80 LYS A O 1
ATOM 663 N N . GLU A 1 81 ? 12.576 0.335 4.144 1.00 94.44 81 GLU A N 1
ATOM 664 C CA . GLU A 1 81 ? 13.424 -0.141 5.246 1.00 94.44 81 GLU A CA 1
ATOM 665 C C . GLU A 1 81 ? 13.590 0.951 6.311 1.00 94.44 81 GLU A C 1
ATOM 667 O O . GLU A 1 81 ? 13.338 0.696 7.488 1.00 94.44 81 GLU A O 1
ATOM 672 N N . GLU A 1 82 ? 13.863 2.194 5.892 1.00 94.62 82 GLU A N 1
ATOM 673 C CA . GLU A 1 82 ? 13.929 3.351 6.791 1.00 94.62 82 GLU A CA 1
ATOM 674 C C . GLU A 1 82 ? 12.614 3.529 7.576 1.00 94.62 82 GLU A C 1
ATOM 676 O O . GLU A 1 82 ? 12.635 3.706 8.794 1.00 94.62 82 GLU A O 1
ATOM 681 N N . LEU A 1 83 ? 11.461 3.443 6.898 1.00 95.19 83 LEU A N 1
ATOM 682 C CA . LEU A 1 83 ? 10.131 3.565 7.505 1.00 95.19 83 LEU A CA 1
ATOM 683 C C . LEU A 1 83 ? 9.825 2.451 8.513 1.00 95.19 83 LEU A C 1
ATOM 685 O O . LEU A 1 83 ? 9.114 2.705 9.483 1.00 95.19 83 LEU A O 1
ATOM 689 N N . ALA A 1 84 ? 10.319 1.236 8.275 1.00 94.06 84 ALA A N 1
ATOM 690 C CA . ALA A 1 84 ? 10.097 0.097 9.159 1.00 94.06 84 ALA A CA 1
ATOM 691 C C . ALA A 1 84 ? 10.986 0.143 10.412 1.00 94.06 84 ALA A C 1
ATOM 693 O O . ALA A 1 84 ? 10.548 -0.278 11.480 1.00 94.06 84 ALA A O 1
ATOM 694 N N . GLU A 1 85 ? 12.219 0.638 10.286 1.00 95.50 85 GLU A N 1
ATOM 695 C CA . GLU A 1 85 ? 13.201 0.649 11.375 1.00 95.50 85 GLU A CA 1
ATOM 696 C C . GLU A 1 85 ? 13.113 1.913 12.245 1.00 95.50 85 GLU A C 1
ATOM 698 O O . GLU A 1 85 ? 13.170 1.826 13.471 1.00 95.50 85 GLU A O 1
ATOM 703 N N . TRP A 1 86 ? 12.942 3.088 11.628 1.00 95.25 86 TRP A N 1
ATOM 704 C CA . TRP A 1 86 ? 13.130 4.377 12.310 1.00 95.25 86 TRP A CA 1
ATOM 705 C C . TRP A 1 86 ? 11.846 5.176 12.529 1.00 95.25 86 TRP A C 1
ATOM 707 O O . TRP A 1 86 ? 11.830 6.097 13.349 1.00 95.25 86 TRP A O 1
ATOM 717 N N . PHE A 1 87 ? 10.767 4.865 11.811 1.00 92.31 87 PHE A N 1
ATOM 718 C CA . PHE A 1 87 ? 9.518 5.620 11.894 1.00 92.31 87 PHE A CA 1
ATOM 719 C C . PHE A 1 87 ? 8.442 4.851 12.669 1.00 92.31 87 PHE A C 1
ATOM 721 O O . PHE A 1 87 ? 8.416 3.624 12.666 1.00 92.31 87 PHE A O 1
ATOM 728 N N . PRO A 1 88 ? 7.478 5.553 13.293 1.00 90.19 88 PRO A N 1
ATOM 729 C CA . PRO A 1 88 ? 6.391 4.923 14.040 1.00 90.19 88 PRO A CA 1
ATOM 730 C C . PRO A 1 88 ? 5.284 4.371 13.119 1.00 90.19 88 PRO A C 1
ATOM 732 O O . PRO A 1 88 ? 4.104 4.426 13.465 1.00 90.19 88 PRO A O 1
ATOM 735 N N . TYR A 1 89 ? 5.633 3.882 11.925 1.00 93.06 89 TYR A N 1
ATOM 736 C CA . TYR A 1 89 ? 4.682 3.289 10.989 1.00 93.06 89 TYR A CA 1
ATOM 737 C C . TYR A 1 89 ? 4.687 1.771 11.106 1.00 93.06 89 TYR A C 1
ATOM 739 O O . TYR A 1 89 ? 5.730 1.130 11.203 1.00 93.06 89 TYR A O 1
ATOM 747 N N . LYS A 1 90 ? 3.498 1.172 11.035 1.00 93.38 90 LYS A N 1
ATOM 748 C CA . LYS A 1 90 ? 3.369 -0.281 10.932 1.00 93.38 90 LYS A CA 1
ATOM 749 C C . LYS A 1 90 ? 3.561 -0.675 9.475 1.00 93.38 90 LYS A C 1
ATOM 751 O O . LYS A 1 90 ? 2.649 -0.484 8.674 1.00 93.38 90 LYS A O 1
ATOM 756 N N . VAL A 1 91 ? 4.734 -1.199 9.140 1.00 95.50 91 VAL A N 1
ATOM 757 C CA . VAL A 1 91 ? 5.044 -1.709 7.799 1.00 95.50 91 VAL A CA 1
ATOM 758 C C . VAL A 1 91 ? 4.847 -3.221 7.781 1.00 95.50 91 VAL A C 1
ATOM 760 O O . VAL A 1 91 ? 5.410 -3.930 8.611 1.00 95.50 91 VAL A O 1
ATOM 763 N N . ILE A 1 92 ? 4.032 -3.715 6.849 1.00 94.62 92 ILE A N 1
ATOM 764 C CA . ILE A 1 92 ? 3.757 -5.141 6.672 1.00 94.62 92 ILE A CA 1
ATOM 765 C C . ILE A 1 92 ? 4.190 -5.552 5.268 1.00 94.62 92 ILE A C 1
ATOM 767 O O . ILE A 1 92 ? 3.687 -5.039 4.268 1.00 94.62 92 ILE A O 1
ATOM 771 N N . GLN A 1 93 ? 5.095 -6.522 5.218 1.00 94.38 93 GLN A N 1
ATOM 772 C CA . GLN A 1 93 ? 5.499 -7.238 4.015 1.00 94.38 93 GLN A CA 1
ATOM 773 C C . GLN A 1 93 ? 5.522 -8.727 4.357 1.00 94.38 93 GLN A C 1
ATOM 775 O O . GLN A 1 93 ? 6.101 -9.126 5.367 1.00 94.38 93 GLN A O 1
ATOM 780 N N . VAL A 1 94 ? 4.882 -9.544 3.526 1.00 93.38 94 VAL A N 1
ATOM 781 C CA . VAL A 1 94 ? 4.825 -11.001 3.696 1.00 93.38 94 VAL A CA 1
ATOM 782 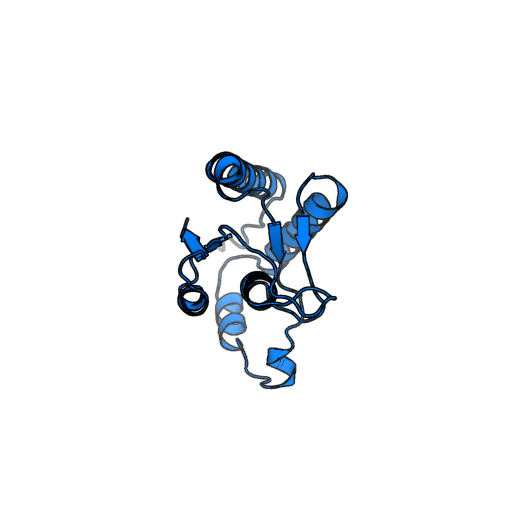C C . VAL A 1 94 ? 5.474 -11.645 2.478 1.00 93.38 94 VAL A C 1
ATOM 784 O O . VAL A 1 94 ? 5.221 -11.210 1.357 1.00 93.38 94 VAL A O 1
ATOM 787 N N . ASP A 1 95 ? 6.313 -12.664 2.693 1.00 93.69 95 ASP A N 1
ATOM 788 C CA . ASP A 1 95 ? 7.027 -13.352 1.609 1.00 93.69 95 ASP A CA 1
ATOM 789 C C . ASP A 1 95 ? 6.053 -13.790 0.508 1.00 93.69 95 ASP A C 1
ATOM 791 O O . ASP A 1 95 ? 5.021 -14.411 0.777 1.00 93.69 95 ASP A O 1
ATOM 795 N N . LYS A 1 96 ? 6.385 -13.434 -0.736 1.00 93.31 96 LYS A N 1
ATOM 796 C CA . LYS A 1 96 ? 5.604 -13.696 -1.951 1.00 93.31 96 LYS A CA 1
ATOM 797 C C . LYS A 1 96 ? 4.201 -13.078 -2.020 1.00 93.31 96 LYS A C 1
ATOM 799 O O . LYS A 1 96 ? 3.522 -13.313 -3.022 1.00 93.31 96 LYS A O 1
ATOM 804 N N . ALA A 1 97 ? 3.731 -12.348 -1.013 1.00 94.56 97 ALA A N 1
ATOM 805 C CA . ALA A 1 97 ? 2.405 -11.734 -1.019 1.00 94.56 97 ALA A CA 1
ATOM 806 C C . ALA A 1 97 ? 2.433 -10.342 -1.665 1.00 94.56 97 ALA A C 1
ATOM 808 O O . ALA A 1 97 ? 3.400 -9.591 -1.527 1.00 94.56 97 ALA A O 1
ATOM 809 N N . GLU A 1 98 ? 1.357 -9.992 -2.368 1.00 94.69 98 GLU A N 1
ATOM 810 C CA . GLU A 1 98 ? 1.145 -8.630 -2.867 1.00 94.69 98 GLU A CA 1
ATOM 811 C C . GLU A 1 98 ? 0.446 -7.779 -1.791 1.00 94.69 98 GLU A C 1
ATOM 813 O O . GLU A 1 98 ? -0.201 -8.311 -0.883 1.00 94.69 98 GLU A O 1
ATOM 818 N N . ALA A 1 99 ? 0.549 -6.451 -1.880 1.00 94.50 99 ALA A N 1
ATOM 819 C CA . ALA A 1 99 ? -0.085 -5.547 -0.914 1.00 94.50 99 ALA A CA 1
ATOM 820 C C . ALA A 1 99 ? -1.608 -5.770 -0.835 1.00 94.50 99 ALA A C 1
ATOM 822 O O . ALA A 1 99 ? -2.192 -5.750 0.251 1.00 94.50 99 ALA A O 1
ATOM 823 N N . ASP A 1 100 ? -2.230 -6.068 -1.978 1.00 94.31 100 ASP A N 1
ATOM 824 C CA . ASP A 1 100 ? -3.660 -6.358 -2.093 1.00 94.31 100 ASP A CA 1
ATOM 825 C C . ASP A 1 100 ? -4.061 -7.602 -1.281 1.00 94.31 100 ASP A C 1
ATOM 827 O O . ASP A 1 100 ? -5.133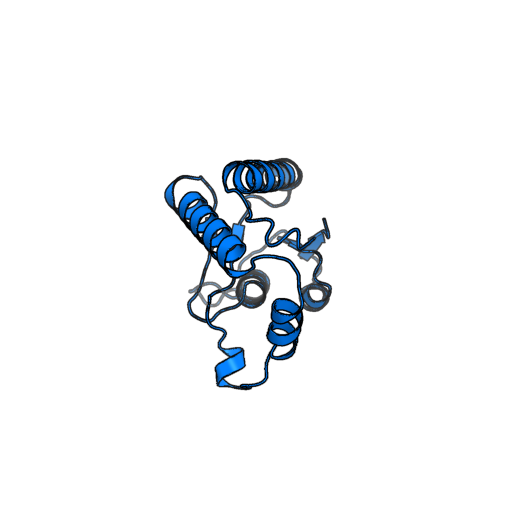 -7.622 -0.677 1.00 94.31 100 ASP A O 1
ATOM 831 N N . ASP A 1 101 ? -3.184 -8.613 -1.204 1.00 93.44 101 ASP A N 1
ATOM 832 C CA . ASP A 1 101 ? -3.411 -9.827 -0.406 1.00 93.44 101 ASP A CA 1
ATOM 833 C C . ASP A 1 101 ? -3.428 -9.507 1.085 1.00 93.44 101 ASP A C 1
ATOM 835 O O . ASP A 1 101 ? -4.290 -9.983 1.825 1.00 93.44 101 ASP A O 1
ATOM 839 N N . ILE A 1 102 ? -2.482 -8.674 1.522 1.00 93.12 102 ILE A N 1
ATOM 840 C CA . ILE A 1 102 ? -2.361 -8.247 2.917 1.00 93.12 102 ILE A CA 1
ATOM 841 C C . ILE A 1 102 ? -3.601 -7.443 3.315 1.00 93.12 102 ILE A C 1
ATOM 843 O O . ILE A 1 102 ? -4.181 -7.699 4.369 1.00 93.12 102 ILE A O 1
ATOM 847 N N . ILE A 1 103 ? -4.048 -6.517 2.463 1.00 92.94 103 ILE A N 1
ATOM 848 C CA . ILE A 1 103 ? -5.253 -5.712 2.704 1.00 92.94 103 ILE A CA 1
ATOM 849 C C . ILE A 1 103 ? -6.498 -6.603 2.736 1.00 92.94 103 ILE A C 1
ATOM 851 O O . ILE A 1 103 ? -7.312 -6.483 3.652 1.00 92.94 103 ILE A O 1
ATOM 855 N N . ALA A 1 104 ? -6.644 -7.529 1.786 1.00 91.62 104 ALA A N 1
ATOM 856 C CA . ALA A 1 104 ? -7.768 -8.460 1.752 1.00 91.62 104 ALA A CA 1
ATOM 857 C C . ALA A 1 104 ? -7.814 -9.347 3.002 1.00 91.62 104 ALA A C 1
ATOM 859 O O . ALA A 1 104 ? -8.883 -9.514 3.595 1.00 91.62 104 ALA A O 1
ATOM 860 N N . GLN A 1 105 ? -6.663 -9.866 3.438 1.00 90.19 105 GLN A N 1
ATOM 861 C CA . GLN A 1 105 ? -6.556 -10.648 4.665 1.00 90.19 105 GLN A CA 1
ATOM 862 C C . GLN A 1 105 ? -6.799 -9.791 5.906 1.00 90.19 105 GLN A C 1
ATOM 864 O O . GLN A 1 105 ? -7.389 -10.274 6.866 1.00 90.19 105 GLN A O 1
ATOM 869 N N . TYR A 1 106 ? -6.398 -8.521 5.903 1.00 86.88 106 TYR A N 1
ATOM 870 C CA . TYR A 1 106 ? -6.715 -7.619 7.000 1.00 86.88 106 TYR A CA 1
ATOM 871 C C . TYR A 1 106 ? -8.227 -7.410 7.097 1.00 86.88 106 TYR A C 1
ATOM 873 O O . TYR A 1 106 ? -8.787 -7.575 8.172 1.00 86.88 106 TYR A O 1
ATOM 881 N N . VAL A 1 107 ? -8.906 -7.118 5.987 1.00 87.81 107 VAL A N 1
ATOM 882 C CA . VAL A 1 107 ? -10.355 -6.848 5.958 1.00 87.81 107 VAL A CA 1
ATOM 883 C C . VAL A 1 107 ? -11.195 -8.092 6.274 1.00 87.81 107 VAL A C 1
ATOM 885 O O . VAL A 1 107 ? -12.147 -8.020 7.048 1.00 87.81 107 VAL A O 1
ATOM 888 N N . ASN A 1 108 ? -10.869 -9.238 5.672 1.00 84.94 108 ASN A N 1
ATOM 889 C CA . ASN A 1 108 ? -11.702 -10.445 5.742 1.00 84.94 108 ASN A CA 1
ATOM 890 C C . ASN A 1 108 ? -11.192 -11.512 6.713 1.00 84.94 108 ASN A C 1
ATOM 892 O O . ASN A 1 108 ? -11.914 -12.475 6.985 1.00 84.94 108 ASN A O 1
ATOM 896 N N . GLY A 1 109 ? -9.957 -11.381 7.189 1.00 74.88 109 GLY A N 1
ATOM 897 C CA . GLY A 1 109 ? -9.279 -12.418 7.945 1.00 74.88 109 GLY A CA 1
ATOM 898 C C . GLY A 1 109 ? -9.838 -12.634 9.345 1.00 74.88 109 GLY A C 1
ATOM 899 O O . GLY A 1 109 ? -10.540 -11.807 9.938 1.00 74.88 109 GLY A O 1
ATOM 900 N N . CYS A 1 110 ? -9.471 -13.787 9.889 1.00 64.94 110 CYS A N 1
ATOM 901 C CA . CYS A 1 110 ? -9.705 -14.134 11.278 1.00 64.94 110 CYS A CA 1
ATOM 902 C C . CYS A 1 110 ? -8.411 -13.977 12.083 1.00 64.94 110 CYS A C 1
ATOM 904 O O . CYS A 1 110 ? -7.316 -14.209 11.568 1.00 64.94 110 CYS A O 1
ATOM 906 N N . GLY A 1 111 ? -8.549 -13.599 13.352 1.00 62.97 111 GLY A N 1
ATOM 907 C CA . GLY A 1 111 ? -7.477 -13.692 14.332 1.00 62.97 111 GLY A CA 1
ATOM 908 C C . GLY A 1 111 ? -7.066 -15.145 14.578 1.00 62.97 111 GLY A C 1
ATOM 909 O O . GLY A 1 111 ? -7.708 -16.092 14.116 1.00 62.97 111 GLY A O 1
ATOM 910 N N . SER A 1 112 ? -5.991 -15.329 15.342 1.00 65.00 112 SER A N 1
ATOM 911 C CA . SER A 1 112 ? -5.486 -16.653 15.739 1.00 65.00 112 SER A CA 1
ATOM 912 C C . SER A 1 112 ? -6.497 -17.484 16.539 1.00 65.00 112 SER A C 1
ATOM 914 O O . SER A 1 112 ? -6.377 -18.702 16.607 1.00 65.00 112 SER A O 1
ATOM 916 N N . ASP A 1 113 ? -7.513 -16.840 17.109 1.00 69.69 113 ASP A N 1
ATOM 917 C CA . ASP A 1 113 ? -8.641 -17.449 17.812 1.00 69.69 113 ASP A CA 1
ATOM 918 C C . ASP A 1 113 ? -9.789 -17.881 16.877 1.00 69.69 113 ASP A C 1
ATOM 920 O O . ASP A 1 113 ? -10.852 -18.294 17.344 1.00 69.69 113 ASP A O 1
ATOM 924 N N . GLY A 1 114 ? -9.600 -17.767 15.558 1.00 63.59 114 GLY A N 1
ATOM 925 C CA . GLY A 1 114 ? -10.591 -18.115 14.540 1.00 63.59 114 GLY A CA 1
ATOM 926 C C . GLY A 1 114 ? -11.753 -17.126 14.440 1.00 63.59 114 GLY A C 1
ATOM 927 O O . GLY A 1 114 ? -12.640 -17.309 13.604 1.00 63.59 114 GLY A O 1
ATOM 928 N N . LYS A 1 115 ? -11.763 -16.061 15.250 1.00 64.69 115 LYS A N 1
ATOM 929 C CA . LYS A 1 115 ? -12.796 -15.027 15.184 1.00 64.69 115 LYS A CA 1
ATOM 930 C C . LYS A 1 115 ? -12.418 -13.997 14.141 1.00 64.69 115 LYS A C 1
ATOM 932 O O . LYS A 1 115 ? -11.252 -13.633 14.009 1.00 64.69 115 LYS A O 1
ATOM 937 N N . ARG A 1 116 ? -13.418 -13.480 13.426 1.00 66.56 116 ARG A N 1
ATOM 938 C CA . ARG A 1 116 ? -13.221 -12.303 12.575 1.00 66.56 116 ARG A CA 1
ATOM 939 C C . ARG A 1 116 ? -12.575 -11.198 13.396 1.00 66.56 116 ARG A C 1
ATOM 941 O O . ARG A 1 116 ? -13.011 -10.933 14.520 1.00 66.56 116 ARG A O 1
ATOM 948 N N . LEU A 1 117 ? -11.565 -10.555 12.817 1.00 67.06 117 LEU A N 1
ATOM 949 C CA . LEU A 1 117 ? -11.020 -9.331 13.384 1.00 67.06 117 LEU A CA 1
ATOM 950 C C . LEU A 1 117 ? -12.197 -8.364 13.569 1.00 67.06 117 LEU A C 1
ATOM 952 O O . LEU A 1 117 ? -12.882 -8.027 12.604 1.00 67.06 117 LEU A O 1
ATOM 956 N N . LYS A 1 118 ? -12.497 -7.979 14.817 1.00 60.59 118 LYS A N 1
ATOM 957 C CA . LYS A 1 118 ? -13.502 -6.945 15.080 1.00 60.59 118 LYS A CA 1
ATOM 958 C C . LYS A 1 118 ? -12.978 -5.651 14.472 1.00 60.59 118 LYS A C 1
ATOM 960 O O . LYS A 1 118 ? -12.103 -5.013 15.048 1.00 60.59 118 LYS A O 1
ATOM 965 N N . GLN A 1 119 ? -13.481 -5.308 13.296 1.00 63.91 119 GLN A N 1
ATOM 966 C CA . GLN A 1 119 ? -13.172 -4.052 12.634 1.00 63.91 119 GLN A CA 1
ATOM 967 C C . GLN A 1 119 ? -14.400 -3.165 12.693 1.00 63.91 119 GLN A C 1
ATOM 969 O O . GLN A 1 119 ? -15.403 -3.442 12.037 1.00 63.91 119 GLN A O 1
ATOM 974 N N . ASP A 1 120 ? -14.314 -2.106 13.493 1.00 72.75 120 ASP A N 1
ATOM 975 C CA . ASP A 1 120 ? -15.388 -1.125 13.593 1.00 72.75 120 ASP A CA 1
ATOM 976 C C . ASP A 1 120 ? -15.529 -0.371 12.268 1.00 72.75 120 ASP A C 1
ATOM 978 O O . ASP A 1 120 ? -16.618 -0.330 11.697 1.00 72.75 120 ASP A O 1
ATOM 982 N N . ARG A 1 121 ? -14.420 0.174 11.746 1.00 87.12 121 ARG A N 1
ATOM 983 C CA . ARG A 1 121 ? -14.332 0.834 10.438 1.00 87.12 121 ARG A CA 1
ATOM 984 C C . ARG A 1 121 ? -12.923 0.716 9.858 1.00 87.12 121 ARG A C 1
ATOM 986 O O . ARG A 1 121 ? -11.954 0.992 10.557 1.00 87.12 121 ARG A O 1
ATOM 993 N N . THR A 1 122 ? -12.829 0.397 8.571 1.00 91.19 122 THR A N 1
ATOM 994 C CA . THR A 1 122 ? -11.559 0.261 7.842 1.00 91.19 122 THR A CA 1
ATOM 995 C C . THR A 1 122 ? -11.552 1.182 6.624 1.00 91.19 122 THR A C 1
ATOM 997 O O . THR A 1 122 ? -12.532 1.234 5.879 1.00 91.19 122 THR A O 1
ATOM 1000 N N . LEU A 1 123 ? -10.449 1.904 6.409 1.00 93.94 123 LEU A N 1
ATOM 1001 C CA . LEU A 1 123 ? -10.231 2.738 5.226 1.00 93.94 123 LEU A CA 1
ATOM 1002 C C . LEU A 1 123 ? -9.078 2.181 4.390 1.00 93.94 123 LEU A C 1
ATOM 1004 O O . LEU A 1 123 ? -7.941 2.125 4.849 1.00 93.94 123 LEU A O 1
ATOM 1008 N N . ILE A 1 124 ? -9.369 1.827 3.142 1.00 95.12 124 ILE A N 1
ATOM 1009 C CA . ILE A 1 124 ? -8.373 1.458 2.137 1.00 95.12 124 ILE A CA 1
ATOM 1010 C C . ILE A 1 124 ? -7.950 2.728 1.390 1.00 95.12 124 ILE A C 1
ATOM 1012 O O . ILE A 1 124 ? -8.763 3.369 0.720 1.00 95.12 124 ILE A O 1
ATOM 1016 N N . LEU A 1 125 ? -6.675 3.099 1.500 1.00 94.38 125 LEU A N 1
ATOM 1017 C CA . LEU A 1 125 ? -6.074 4.215 0.763 1.00 94.38 125 LEU A CA 1
ATOM 1018 C C . LEU A 1 125 ? -5.437 3.687 -0.523 1.00 94.38 125 LEU A C 1
ATOM 1020 O O . LEU A 1 125 ? -4.263 3.326 -0.537 1.00 94.38 125 LEU A O 1
ATOM 1024 N N . SER A 1 126 ? -6.219 3.604 -1.596 1.00 94.06 126 SER A N 1
ATOM 1025 C CA . SER A 1 126 ? -5.727 3.145 -2.895 1.00 94.06 126 SER A CA 1
ATOM 1026 C C . SER A 1 126 ? -6.600 3.655 -4.034 1.00 94.06 126 SER A C 1
ATOM 1028 O O . SER A 1 126 ? -7.822 3.755 -3.900 1.00 94.06 126 SER A O 1
ATOM 1030 N N . SER A 1 127 ? -5.965 3.940 -5.170 1.00 92.12 127 SER A N 1
ATOM 1031 C CA . SER A 1 127 ? -6.629 4.266 -6.434 1.00 92.12 127 SER A CA 1
ATOM 1032 C C . SER A 1 127 ? -7.024 3.029 -7.250 1.00 92.12 127 SER A C 1
ATOM 1034 O O . SER A 1 127 ? -7.723 3.166 -8.257 1.00 92.12 127 SER A O 1
ATOM 1036 N N . ASP A 1 128 ? -6.608 1.827 -6.834 1.00 91.44 128 ASP A N 1
ATOM 1037 C CA . ASP A 1 128 ? -6.954 0.593 -7.537 1.00 91.44 128 ASP A CA 1
ATOM 1038 C C . ASP A 1 128 ? -8.444 0.265 -7.368 1.00 91.44 128 ASP A C 1
ATOM 1040 O O . ASP A 1 128 ? -8.975 0.206 -6.258 1.00 91.44 128 ASP A O 1
ATOM 1044 N N . LYS A 1 129 ? -9.136 0.050 -8.486 1.00 90.62 129 LYS A N 1
ATOM 1045 C CA . LYS A 1 129 ? -10.573 -0.239 -8.493 1.00 90.62 129 LYS A CA 1
ATOM 1046 C C . LYS A 1 129 ? -10.879 -1.651 -8.011 1.00 90.62 129 LYS A C 1
ATOM 1048 O O . LYS A 1 129 ? -12.009 -1.892 -7.591 1.00 90.62 129 LYS A O 1
ATOM 1053 N N . ASP A 1 130 ? -9.904 -2.557 -8.029 1.00 90.69 130 ASP A N 1
ATOM 1054 C CA . ASP A 1 130 ? -10.111 -3.956 -7.653 1.00 90.69 130 ASP A CA 1
ATOM 1055 C C . ASP A 1 130 ? -10.513 -4.108 -6.174 1.00 90.69 130 ASP A C 1
ATOM 1057 O O . ASP A 1 130 ? -11.229 -5.047 -5.820 1.00 90.69 130 ASP A O 1
ATOM 1061 N N . PHE A 1 131 ? -10.192 -3.123 -5.325 1.00 93.44 131 PHE A N 1
ATOM 1062 C CA . PHE A 1 131 ? -10.620 -3.073 -3.922 1.00 93.44 131 PHE A CA 1
ATOM 1063 C C . PHE A 1 131 ? -12.128 -2.926 -3.712 1.00 93.44 131 PHE A C 1
ATOM 1065 O O . PHE A 1 131 ? -12.598 -3.162 -2.597 1.00 93.44 131 PHE A O 1
ATOM 1072 N N . VAL A 1 132 ? -12.909 -2.627 -4.757 1.00 91.81 132 VAL A N 1
ATOM 1073 C CA . VAL A 1 132 ? -14.379 -2.690 -4.691 1.00 91.81 132 VAL A CA 1
ATOM 1074 C C . VAL A 1 132 ? -14.871 -4.066 -4.229 1.00 91.81 132 VAL A C 1
ATOM 1076 O O . VAL A 1 132 ? -15.890 -4.167 -3.553 1.00 91.81 132 VAL A O 1
ATOM 1079 N N . GLN A 1 133 ? -14.105 -5.126 -4.513 1.00 92.19 133 GLN A N 1
ATOM 1080 C CA . GLN A 1 133 ? -14.393 -6.493 -4.072 1.00 92.19 133 GLN A CA 1
ATOM 1081 C C . GLN A 1 133 ? -14.366 -6.652 -2.542 1.00 92.19 133 GLN A C 1
ATOM 1083 O O . GLN A 1 133 ? -14.938 -7.602 -2.013 1.00 92.19 133 GLN A O 1
ATOM 1088 N N . LEU A 1 134 ? -13.708 -5.735 -1.826 1.00 91.12 134 LEU A N 1
ATOM 1089 C CA . LEU A 1 134 ? -13.604 -5.739 -0.366 1.00 91.12 134 LEU A CA 1
ATOM 1090 C C . LEU A 1 134 ? -14.616 -4.809 0.316 1.00 91.12 134 LEU A C 1
ATOM 1092 O O . LEU A 1 134 ? -14.646 -4.753 1.545 1.00 91.12 134 LEU A O 1
ATOM 1096 N N . HIS A 1 135 ? -15.424 -4.059 -0.440 1.00 90.44 135 HIS A N 1
ATOM 1097 C CA . HIS A 1 135 ? -16.365 -3.104 0.145 1.00 90.44 135 HIS A CA 1
ATOM 1098 C C . HIS A 1 135 ? -17.461 -3.831 0.929 1.00 90.44 135 HIS A C 1
ATOM 1100 O O . HIS A 1 135 ? -18.132 -4.736 0.438 1.00 90.44 135 HIS A O 1
ATOM 1106 N N . GLN A 1 136 ? -17.642 -3.404 2.174 1.00 87.50 136 GLN A N 1
ATOM 1107 C CA . GLN A 1 136 ? -18.647 -3.888 3.119 1.00 87.50 136 GLN A CA 1
ATOM 1108 C C . GLN A 1 136 ? -19.208 -2.683 3.880 1.00 87.50 136 GLN A C 1
ATOM 1110 O O . GLN A 1 136 ? -18.722 -1.564 3.726 1.00 87.50 136 GLN A O 1
ATOM 1115 N N . PHE A 1 137 ? -20.209 -2.892 4.738 1.00 87.94 137 PHE A N 1
ATOM 1116 C CA . PHE A 1 137 ? -20.855 -1.799 5.479 1.00 87.94 137 PHE A CA 1
ATOM 1117 C C . PHE A 1 137 ? -19.872 -0.937 6.305 1.00 87.94 137 PHE A C 1
ATOM 1119 O O . PHE A 1 137 ? -20.132 0.242 6.540 1.00 87.94 137 PHE A O 1
ATOM 1126 N N . ASN A 1 138 ? -18.746 -1.515 6.730 1.00 88.19 138 ASN A N 1
ATOM 1127 C CA . ASN A 1 138 ? -17.702 -0.904 7.553 1.00 88.19 138 ASN A CA 1
ATOM 1128 C C . ASN A 1 138 ? -16.376 -0.651 6.808 1.00 88.19 138 ASN A C 1
ATOM 1130 O O . ASN A 1 138 ? -15.423 -0.181 7.428 1.00 88.19 138 ASN A O 1
ATOM 1134 N N . VAL A 1 139 ? -16.291 -0.935 5.504 1.00 91.19 139 VAL A N 1
ATOM 1135 C CA . VAL A 1 139 ? -15.066 -0.757 4.707 1.00 91.19 139 VAL A CA 1
ATOM 1136 C C . VAL A 1 139 ? -15.279 0.361 3.699 1.00 91.19 139 VAL A C 1
ATOM 1138 O O . VAL A 1 139 ? -16.190 0.304 2.875 1.00 91.19 139 VAL A O 1
ATOM 1141 N N . ARG A 1 140 ? -14.426 1.382 3.750 1.00 92.00 140 ARG A N 1
ATOM 1142 C CA . ARG A 1 140 ? -14.408 2.490 2.791 1.00 92.00 140 ARG A CA 1
ATOM 1143 C C . ARG A 1 140 ? -13.115 2.474 1.997 1.00 92.00 140 ARG A C 1
ATOM 1145 O O . ARG A 1 140 ? -12.090 2.004 2.477 1.00 92.00 140 ARG A O 1
ATOM 1152 N N . GLN A 1 141 ? -13.155 3.053 0.806 1.00 94.31 141 GLN A N 1
ATOM 1153 C CA . GLN A 1 141 ? -11.975 3.288 -0.011 1.00 94.31 141 GLN A CA 1
ATOM 1154 C C . GLN A 1 141 ? -11.871 4.772 -0.346 1.00 94.31 141 GLN A C 1
ATOM 1156 O O . GLN A 1 141 ? -12.865 5.407 -0.697 1.00 94.31 141 GLN A O 1
ATOM 1161 N N . TYR A 1 142 ? -10.664 5.316 -0.251 1.00 94.06 142 TYR A N 1
ATOM 1162 C CA . TYR A 1 142 ? -10.345 6.659 -0.708 1.00 94.06 142 TYR A CA 1
ATOM 1163 C C . TYR A 1 142 ? -9.274 6.561 -1.791 1.00 94.06 142 TYR A C 1
ATOM 1165 O O . TYR A 1 142 ? -8.171 6.077 -1.531 1.00 94.06 142 TYR A O 1
ATOM 1173 N N . SER A 1 143 ? -9.620 7.020 -2.996 1.00 91.00 143 SER A N 1
ATOM 1174 C CA . SER A 1 143 ? -8.659 7.209 -4.079 1.00 91.00 143 SER A CA 1
ATOM 1175 C C . SER A 1 143 ? -8.020 8.589 -3.913 1.00 91.00 143 SER A C 1
ATOM 1177 O O . SER A 1 143 ? -8.747 9.582 -4.010 1.00 91.00 143 SER A O 1
ATOM 1179 N N . PRO A 1 144 ? -6.712 8.661 -3.625 1.00 82.69 144 PRO A N 1
ATOM 1180 C CA . PRO A 1 144 ? -5.984 9.920 -3.569 1.00 82.69 144 PRO A CA 1
ATOM 1181 C C . PRO A 1 144 ? -5.861 10.620 -4.924 1.00 82.69 144 PRO A C 1
ATOM 1183 O O . PRO A 1 144 ? -5.975 9.934 -5.968 1.00 82.69 144 PRO A O 1
#

pLDDT: mean 86.11, std 13.49, range [28.36, 95.75]

Sequence (144 aa):
MTASKFTSVDMDVIRPAVLNVLRLYRTKFVSEFGELILCCDDRKSWRKEIFPNYKASRKKTRAVAPIDWDNLYECLNQLKEELAEWFPYKVIQVDKAEADDIIAQYVNGCGSDGKRLKQDRTLILSSDKDFVQLHQFNVRQYSP

Foldseek 3Di:
DDDPAEDQDDLVVVQVVVVVVLVVVCVVPCVPQNADAAQAADPAAVVCVVPVCVVVVVVVVVVPDRYPVVSVVVSVVVSLVCCCPPNPHHYDDDPNHHSVRVVLCLLANDDPVRHGDPRQAEEAEDPDPVCVVSDDPRYYYDDD